Protein AF-A0A0S7EII6-F1 (afdb_monomer)

Foldseek 3Di:
DVVVVVVVLVCLLVVQDPPVVCVVCVVQSSLVSQCVPPNPVSSVVVVVVVVVVVVVVVVVVLVVQLVVQVVCVVVVNDDDDPDPDPCVSSCVVVVVVVVCPVPDDPVVVVLVVLLVVLVVLLVVLVCCLPPVVVVVVDDNVVSVVSNVVSVVVNVVSVPD

Secondary structure (DSSP, 8-state):
-HHHHHHHHHHHHHHHS-HHHHHHTGGGHHHHTTHHHHHHHHHHHHHHHHHHHHHHHHHHHHHHHHHHHHHHHHTT-S---S---TTHHHHHHHHHHHHHHHHS-HHHHHHHHHHHHHHHHHHHHHHHHHHSTTTS---THHHHHHHHHHHHHHHHHHH-

Mean predicted aligned error: 8.03 Å

Solvent-accessible surface area (backbone atoms only — not comparable to full-atom values): 9040 Å² total; per-residue (Å²): 107,67,70,59,51,52,52,54,49,51,53,54,36,62,74,61,41,55,73,70,55,41,63,75,35,58,96,47,34,73,29,59,37,27,32,88,81,51,35,73,65,37,22,53,52,43,48,54,52,50,52,55,52,50,54,53,53,48,54,53,48,50,54,53,51,26,54,52,51,52,53,36,39,77,69,69,77,42,88,85,70,96,67,99,52,103,54,53,56,44,53,52,54,52,49,52,51,51,54,49,62,73,75,42,54,72,69,53,51,51,49,54,51,49,53,53,50,42,53,49,50,41,51,51,38,50,47,37,68,73,76,35,39,82,81,66,71,55,64,72,63,58,48,50,53,50,42,54,50,41,51,61,61,45,49,60,76,73,76,109

Radius of gyration: 20.59 Å; Cα contacts (8 Å, |Δi|>4): 75; chains: 1; bounding box: 46×43×50 Å

Sequence (160 aa):
LCTVLYLLITVAVTGSLTVPQIVQARDYALAEAAEPMFGAWGVTLTVVIAVVATLSGLIASLFSVSKLYDMLRDMGQAPELPGKHDHQSLYITAGLAIVMAAFFDLSQIASLGAILYLAMDIAIHLGILRH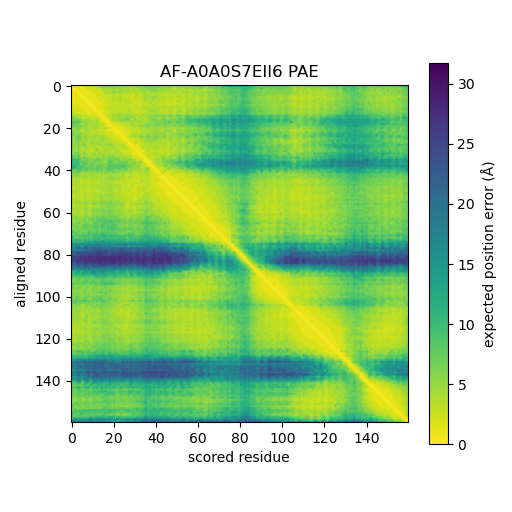LKDDVGAKPWIPWVAIALDVTVLVPFVLL

Structure (mmCIF, N/CA/C/O backbone):
data_AF-A0A0S7EII6-F1
#
_entry.id   AF-A0A0S7EII6-F1
#
loop_
_atom_site.group_PDB
_atom_site.id
_atom_site.type_symbol
_atom_site.label_atom_id
_atom_site.label_alt_id
_atom_site.label_comp_id
_atom_site.label_asym_id
_atom_site.label_entity_id
_atom_site.label_seq_id
_atom_site.pdbx_PDB_ins_code
_atom_site.Cartn_x
_atom_site.Cartn_y
_atom_site.Cartn_z
_atom_site.occupancy
_atom_site.B_iso_or_equiv
_atom_site.auth_seq_id
_atom_site.auth_comp_id
_atom_site.auth_asym_id
_atom_site.auth_atom_id
_atom_site.pdbx_PDB_model_num
ATOM 1 N N . LEU A 1 1 ? 3.016 -15.578 7.130 1.00 91.06 1 LEU A N 1
ATOM 2 C CA . LEU A 1 1 ? 2.862 -14.819 8.394 1.00 91.06 1 LEU A CA 1
ATOM 3 C C . LEU A 1 1 ? 1.799 -13.729 8.261 1.00 91.06 1 LEU A C 1
ATOM 5 O O . LEU A 1 1 ? 0.784 -13.841 8.931 1.00 91.06 1 LEU A O 1
ATOM 9 N N . CYS A 1 2 ? 1.973 -12.743 7.370 1.00 91.19 2 CYS A N 1
ATOM 10 C CA . CYS A 1 2 ? 1.034 -11.619 7.207 1.00 91.19 2 CYS A CA 1
ATOM 11 C C . CYS A 1 2 ? -0.417 -12.058 6.971 1.00 91.19 2 CYS A C 1
ATOM 13 O O . CYS A 1 2 ? -1.311 -11.561 7.639 1.00 91.19 2 CYS A O 1
ATOM 15 N N . THR A 1 3 ? -0.646 -13.057 6.112 1.00 92.06 3 THR A N 1
ATOM 16 C CA . THR A 1 3 ? -1.987 -13.616 5.866 1.00 92.06 3 THR A CA 1
ATOM 17 C C . THR A 1 3 ? -2.664 -14.107 7.145 1.00 92.06 3 THR A C 1
ATOM 19 O O . THR A 1 3 ? -3.838 -13.839 7.363 1.00 92.06 3 THR A O 1
ATOM 22 N N . VAL A 1 4 ? -1.921 -14.793 8.021 1.00 95.62 4 VAL A N 1
ATOM 23 C CA . VAL A 1 4 ? -2.451 -15.306 9.294 1.00 95.62 4 VAL A CA 1
ATOM 24 C C . VAL A 1 4 ? -2.774 -14.153 10.240 1.00 95.62 4 VAL A C 1
ATOM 26 O O . VAL A 1 4 ? -3.830 -14.157 10.861 1.00 95.62 4 VAL A O 1
ATOM 29 N N . LEU A 1 5 ? -1.897 -13.146 10.313 1.00 93.62 5 LEU A N 1
ATOM 30 C CA . LEU A 1 5 ? -2.126 -11.958 11.136 1.00 93.62 5 LEU A CA 1
ATOM 31 C C . LEU A 1 5 ? -3.359 -11.180 10.670 1.00 93.62 5 LEU A C 1
ATOM 33 O O . LEU A 1 5 ? -4.199 -10.847 11.498 1.00 93.62 5 LEU A O 1
ATOM 37 N N . TYR A 1 6 ? -3.508 -10.940 9.366 1.00 92.00 6 TYR A N 1
ATOM 38 C CA . TYR A 1 6 ? -4.680 -10.249 8.830 1.00 92.00 6 TYR A CA 1
ATOM 39 C C . TYR A 1 6 ? -5.971 -11.022 9.076 1.00 92.00 6 TYR A C 1
ATOM 41 O O . TYR A 1 6 ? -6.932 -10.419 9.535 1.00 92.00 6 TYR A O 1
ATOM 49 N N . LEU A 1 7 ? -5.984 -12.345 8.888 1.00 94.50 7 LEU A N 1
ATOM 50 C CA . LEU A 1 7 ? -7.156 -13.160 9.222 1.00 94.50 7 LEU A CA 1
ATOM 51 C C . LEU A 1 7 ? -7.520 -13.064 10.710 1.00 94.50 7 LEU A C 1
ATOM 53 O O . LEU A 1 7 ? -8.688 -12.881 11.046 1.00 94.50 7 LEU A O 1
ATOM 57 N N . LEU A 1 8 ? -6.528 -13.149 11.601 1.00 93.25 8 LEU A N 1
ATOM 58 C CA . LEU A 1 8 ? -6.746 -13.079 13.046 1.00 93.25 8 LEU A CA 1
ATOM 59 C C . LEU A 1 8 ? -7.278 -11.702 13.466 1.00 93.25 8 LEU A C 1
ATOM 61 O O . LEU A 1 8 ? -8.230 -11.618 14.239 1.00 93.25 8 LEU A O 1
ATOM 65 N N . ILE A 1 9 ? -6.718 -10.631 12.902 1.00 90.94 9 ILE A N 1
ATOM 66 C CA . ILE A 1 9 ? -7.182 -9.258 13.118 1.00 90.94 9 ILE A CA 1
ATOM 67 C C . ILE A 1 9 ? -8.613 -9.077 12.597 1.00 90.94 9 ILE A C 1
ATOM 69 O O . ILE A 1 9 ? -9.444 -8.513 13.301 1.00 90.94 9 ILE A O 1
ATOM 73 N N . THR A 1 10 ? -8.936 -9.578 11.402 1.00 90.62 10 THR A N 1
ATOM 74 C CA . THR A 1 10 ? -10.295 -9.488 10.850 1.00 90.62 10 THR A CA 1
ATOM 75 C C . THR A 1 10 ? -11.309 -10.185 11.751 1.00 90.62 10 THR A C 1
ATOM 77 O O . THR A 1 10 ? -12.363 -9.613 12.026 1.00 90.62 10 THR A O 1
ATOM 80 N N . VAL A 1 11 ? -10.995 -11.379 12.260 1.00 90.88 11 VAL A N 1
ATOM 81 C CA . VAL A 1 11 ? -11.865 -12.090 13.212 1.00 90.88 11 VAL A CA 1
ATOM 82 C C . VAL A 1 11 ? -12.022 -11.296 14.513 1.00 90.88 11 VAL A C 1
ATOM 84 O O . VAL A 1 11 ? -13.136 -11.168 15.010 1.00 90.88 11 VAL A O 1
ATOM 87 N N . ALA A 1 12 ? -10.943 -10.708 15.036 1.00 88.69 12 ALA A N 1
ATOM 88 C CA . ALA A 1 12 ? -11.005 -9.881 16.241 1.00 88.69 12 ALA A CA 1
ATOM 89 C C . ALA A 1 12 ? -11.884 -8.629 16.051 1.00 88.69 12 ALA A C 1
ATOM 91 O O . ALA A 1 12 ? -12.738 -8.346 16.885 1.00 88.69 12 ALA A O 1
ATOM 92 N N . VAL A 1 13 ? -11.732 -7.907 14.937 1.00 87.94 13 VAL A N 1
ATOM 93 C CA . VAL A 1 13 ? -12.514 -6.689 14.650 1.00 87.94 13 VAL A CA 1
ATOM 94 C C . VAL A 1 13 ? -13.987 -7.014 14.402 1.00 87.94 13 VAL A C 1
ATOM 96 O O . VAL A 1 13 ? -14.862 -6.357 14.957 1.00 87.94 13 VAL A O 1
ATOM 99 N N . THR A 1 14 ? -14.272 -8.046 13.604 1.00 87.44 14 THR A N 1
ATOM 100 C CA . THR A 1 14 ? -15.655 -8.460 13.298 1.00 87.44 14 THR A CA 1
ATOM 101 C C . THR A 1 14 ? -16.372 -9.097 14.489 1.00 87.44 14 THR A C 1
ATOM 103 O O . THR A 1 14 ? -17.599 -9.079 14.530 1.00 87.44 14 THR A O 1
ATOM 106 N N . GLY A 1 15 ? -15.631 -9.629 15.467 1.00 86.62 15 GLY A N 1
ATOM 107 C CA . GLY A 1 15 ? -16.180 -10.093 16.742 1.00 86.62 15 GLY A CA 1
ATOM 108 C C . GLY A 1 15 ? -16.505 -8.964 17.728 1.00 86.62 15 GLY A C 1
ATOM 109 O O . GLY A 1 15 ? -17.381 -9.144 18.572 1.00 86.62 15 GLY A O 1
ATOM 110 N N . SER A 1 16 ? -15.832 -7.814 17.614 1.00 84.50 16 SER A N 1
ATOM 111 C CA . SER A 1 16 ? -15.972 -6.680 18.542 1.00 84.50 16 SER A CA 1
ATOM 112 C C . SER A 1 16 ? -16.892 -5.562 18.039 1.00 84.50 16 SER A C 1
ATOM 114 O O . SER A 1 16 ? -17.485 -4.863 18.858 1.00 84.50 16 SER A O 1
ATOM 116 N N . LEU A 1 17 ? -17.022 -5.372 16.721 1.00 85.06 17 LEU A N 1
ATOM 117 C CA . LEU A 1 17 ? -17.809 -4.294 16.109 1.00 85.06 17 LEU A CA 1
ATOM 118 C C . LEU A 1 17 ? -18.834 -4.826 15.106 1.00 85.06 17 LEU A C 1
ATOM 120 O O . LEU A 1 17 ? -18.594 -5.793 14.382 1.00 85.06 17 LEU A O 1
ATOM 124 N N . THR A 1 18 ? -19.970 -4.137 15.005 1.00 87.31 18 THR A N 1
ATOM 125 C CA . THR A 1 18 ? -20.963 -4.412 13.956 1.00 87.31 18 THR A CA 1
ATOM 126 C C . THR A 1 18 ? -20.511 -3.855 12.600 1.00 87.31 18 THR A C 1
ATOM 128 O O . THR A 1 18 ? -19.762 -2.881 12.529 1.00 87.31 18 THR A O 1
ATOM 131 N N . VAL A 1 19 ? -21.004 -4.431 11.495 1.00 86.75 19 VAL A N 1
ATOM 132 C CA . VAL A 1 19 ? -20.661 -3.984 10.126 1.00 86.75 19 VAL A CA 1
ATOM 133 C C . VAL A 1 19 ? -20.868 -2.470 9.915 1.00 86.75 19 VAL A C 1
ATOM 135 O O . VAL A 1 19 ? -19.964 -1.837 9.369 1.00 86.75 19 VAL A O 1
ATOM 138 N N . PRO A 1 20 ? -21.973 -1.842 10.371 1.00 87.81 20 PRO A N 1
ATOM 139 C CA . PRO A 1 20 ? -22.155 -0.396 10.226 1.00 87.81 20 PRO A CA 1
ATOM 140 C C . PRO A 1 20 ? -21.098 0.430 10.970 1.00 87.81 20 PRO A C 1
ATOM 142 O O . PRO A 1 20 ? -20.632 1.436 10.441 1.00 87.81 20 PRO A O 1
ATOM 145 N N . GLN A 1 21 ? -20.683 -0.009 12.164 1.00 83.44 21 GLN A N 1
ATOM 146 C CA . GLN A 1 21 ? -19.648 0.669 12.952 1.00 83.44 21 GLN A CA 1
ATOM 147 C C . GLN A 1 21 ? -18.277 0.575 12.275 1.00 83.44 21 GLN A C 1
ATOM 149 O O . GLN A 1 21 ? -17.554 1.563 12.230 1.00 83.44 21 GLN A O 1
ATOM 154 N N . ILE A 1 22 ? -17.947 -0.574 11.673 1.00 85.31 22 ILE A N 1
ATOM 155 C CA . ILE A 1 22 ? -16.695 -0.747 10.916 1.00 85.31 22 ILE A CA 1
ATOM 156 C C . ILE A 1 22 ? -16.644 0.209 9.718 1.00 85.31 22 ILE A C 1
ATOM 158 O O . ILE A 1 22 ? -15.595 0.777 9.427 1.00 85.31 22 ILE A O 1
ATOM 162 N N . VAL A 1 23 ? -17.769 0.399 9.023 1.00 85.00 23 VAL A N 1
ATOM 163 C CA . VAL A 1 23 ? -17.845 1.326 7.884 1.00 85.00 23 VAL A CA 1
ATOM 164 C C . VAL A 1 23 ? -17.735 2.778 8.347 1.00 85.00 23 VAL A C 1
ATOM 166 O O . VAL A 1 23 ? -17.047 3.566 7.703 1.00 85.00 23 VAL A O 1
ATOM 169 N N . GLN A 1 24 ? -18.372 3.133 9.465 1.00 86.19 24 GLN A N 1
ATOM 170 C CA . GLN A 1 24 ? -18.298 4.484 10.022 1.00 86.19 24 GLN A CA 1
A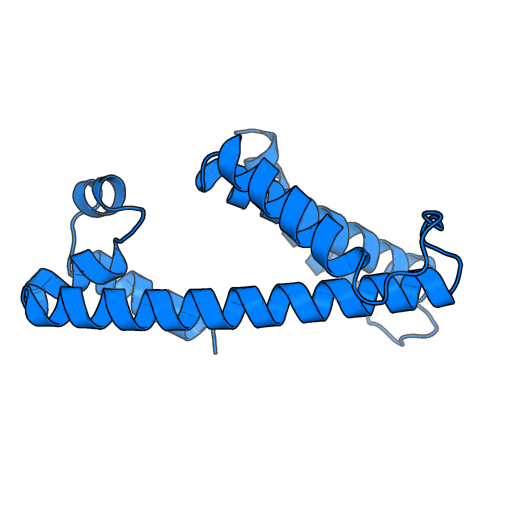TOM 171 C C . GLN A 1 24 ? -16.886 4.830 10.515 1.00 86.19 24 GLN A C 1
ATOM 173 O O . GLN A 1 24 ? -16.409 5.935 10.274 1.00 86.19 24 GLN A O 1
ATOM 178 N N . ALA A 1 25 ? -16.208 3.878 11.156 1.00 84.69 25 ALA A N 1
ATOM 179 C CA . ALA A 1 25 ? -14.859 4.028 11.692 1.00 84.69 25 ALA A CA 1
ATOM 180 C C . ALA A 1 25 ? -13.780 3.456 10.754 1.00 84.69 25 ALA A C 1
ATOM 182 O O . ALA A 1 25 ? -12.741 3.001 11.227 1.00 84.69 25 ALA A O 1
ATOM 183 N N . ARG A 1 26 ? -13.993 3.448 9.429 1.00 83.00 26 ARG A N 1
ATOM 184 C CA . ARG A 1 26 ? -13.114 2.763 8.456 1.00 83.00 26 ARG A CA 1
ATOM 185 C C . ARG A 1 26 ? -11.629 3.100 8.628 1.00 83.00 26 ARG A C 1
ATOM 187 O O . ARG A 1 26 ? -10.792 2.201 8.573 1.00 83.00 26 ARG A O 1
ATOM 194 N N . ASP A 1 27 ? -11.318 4.371 8.863 1.00 84.44 27 ASP A N 1
ATOM 195 C CA . ASP A 1 27 ? -9.939 4.871 8.933 1.00 84.44 27 ASP A CA 1
ATOM 196 C C . ASP A 1 27 ? -9.230 4.520 10.253 1.00 84.44 27 ASP A C 1
ATOM 198 O O . ASP A 1 27 ? -8.005 4.591 10.343 1.00 84.44 27 ASP A O 1
ATOM 202 N N . TYR A 1 28 ? -9.980 4.106 11.279 1.00 84.25 28 TYR A N 1
ATOM 203 C CA . TYR A 1 28 ? -9.457 3.776 12.608 1.00 84.25 28 TYR A CA 1
ATOM 204 C C . TYR A 1 28 ? -10.136 2.546 13.235 1.00 84.25 28 TYR A C 1
ATOM 206 O O . TYR A 1 28 ? -10.127 2.377 14.454 1.00 84.25 28 TYR A O 1
ATOM 214 N N . ALA A 1 29 ? -10.656 1.632 12.410 1.00 84.31 29 ALA A N 1
ATOM 215 C CA . ALA A 1 29 ? -11.480 0.501 12.847 1.00 84.31 29 ALA A CA 1
ATOM 216 C C . ALA A 1 29 ? -10.769 -0.419 13.853 1.00 84.31 29 ALA A C 1
ATOM 218 O O . ALA A 1 29 ? -11.404 -1.004 14.723 1.00 84.31 29 ALA A O 1
ATOM 219 N N . LEU A 1 30 ? -9.440 -0.529 13.759 1.00 82.44 30 LEU A N 1
ATOM 220 C CA . LEU A 1 30 ? -8.625 -1.281 14.717 1.00 82.44 30 LEU A CA 1
ATOM 221 C C . LEU A 1 30 ? -8.566 -0.619 16.093 1.00 82.44 30 LEU A C 1
ATOM 223 O O . LEU A 1 30 ? -8.591 -1.316 17.104 1.00 82.44 30 LEU A O 1
ATOM 227 N N . ALA A 1 31 ? -8.474 0.710 16.130 1.00 84.56 31 ALA A N 1
ATOM 228 C CA . ALA A 1 31 ? -8.481 1.457 17.377 1.00 84.56 31 ALA A CA 1
ATOM 229 C C . ALA A 1 31 ? -9.880 1.428 18.003 1.00 84.56 31 ALA A C 1
ATOM 231 O O . ALA A 1 31 ? -9.996 1.165 19.194 1.00 84.56 31 ALA A O 1
ATOM 232 N N . GLU A 1 32 ? -10.927 1.584 17.191 1.00 83.38 32 GLU A N 1
ATOM 233 C CA . GLU A 1 32 ? -12.323 1.473 17.631 1.00 83.38 32 GLU A CA 1
ATOM 234 C C . 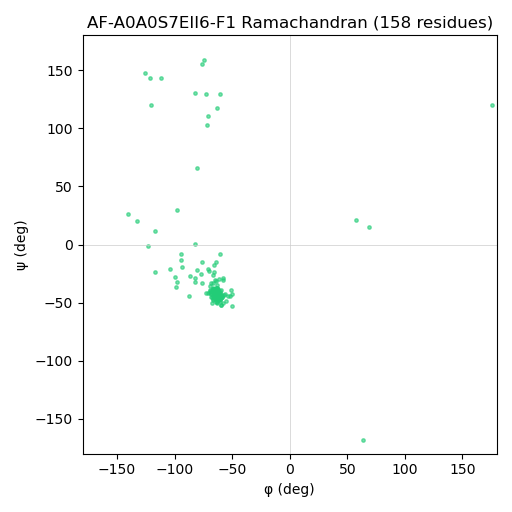GLU A 1 32 ? -12.629 0.074 18.195 1.00 83.38 32 GLU A C 1
ATOM 236 O O . GLU A 1 32 ? -13.235 -0.072 19.253 1.00 83.38 32 GLU A O 1
ATOM 241 N N . ALA A 1 33 ? -12.122 -0.983 17.553 1.00 83.25 33 ALA A N 1
ATOM 242 C CA . ALA A 1 33 ? -12.301 -2.356 18.026 1.00 83.25 33 ALA A CA 1
ATOM 243 C C . ALA A 1 33 ? -11.604 -2.637 19.371 1.00 83.25 33 ALA A C 1
ATOM 245 O O . ALA A 1 33 ? -11.944 -3.619 20.036 1.00 83.25 33 ALA A O 1
ATOM 246 N N . ALA A 1 34 ? -10.647 -1.798 19.785 1.00 82.31 34 ALA A N 1
ATOM 247 C CA . ALA A 1 34 ? -9.987 -1.909 21.083 1.00 82.31 34 ALA A CA 1
ATOM 248 C C . ALA A 1 34 ? -10.826 -1.318 22.229 1.00 82.31 34 ALA A C 1
ATOM 250 O O . ALA A 1 34 ? -10.628 -1.712 23.381 1.00 82.31 34 ALA A O 1
ATOM 251 N N . GLU A 1 35 ? -11.771 -0.420 21.941 1.00 83.56 35 GLU A N 1
ATOM 252 C CA . GLU A 1 35 ? -12.622 0.215 22.950 1.00 83.56 35 GLU A CA 1
ATOM 253 C C . GLU A 1 35 ? -13.440 -0.787 23.791 1.00 83.56 35 GLU A C 1
ATOM 255 O O . GLU A 1 35 ? -13.339 -0.725 25.020 1.00 83.56 35 GLU A O 1
ATOM 260 N N . PRO A 1 36 ? -14.183 -1.757 23.218 1.00 78.38 36 PRO A N 1
ATOM 261 C CA . PRO A 1 36 ? -15.015 -2.661 24.016 1.00 78.38 36 PRO A CA 1
ATOM 262 C C . PRO A 1 36 ? -14.213 -3.594 24.937 1.00 78.38 36 PRO A C 1
ATOM 264 O O . PRO A 1 36 ? -14.746 -4.059 25.943 1.00 78.38 36 PRO A O 1
ATOM 267 N N . MET A 1 37 ? -12.940 -3.873 24.624 1.00 77.94 37 MET A N 1
ATOM 268 C CA . MET A 1 37 ? -12.093 -4.782 25.411 1.00 77.94 37 MET A CA 1
ATOM 269 C C . MET A 1 37 ? -11.155 -4.064 26.388 1.00 77.94 37 MET A C 1
ATOM 271 O O . MET A 1 37 ? -10.901 -4.575 27.478 1.00 77.94 37 MET A O 1
ATOM 275 N N . PHE A 1 38 ? -10.619 -2.904 26.001 1.00 77.00 38 PHE A N 1
ATOM 276 C CA . PHE A 1 38 ? -9.557 -2.199 26.730 1.00 77.00 38 PHE A CA 1
ATOM 277 C C . PHE A 1 38 ? -9.931 -0.758 27.123 1.00 77.00 38 PHE A C 1
ATOM 279 O O . PHE A 1 38 ? -9.134 -0.068 27.767 1.00 77.00 38 PHE A O 1
ATOM 286 N N . GLY A 1 39 ? -11.128 -0.288 26.756 1.00 83.25 39 GLY A N 1
ATOM 287 C CA . GLY A 1 39 ? -11.599 1.075 27.003 1.00 83.25 39 GLY A CA 1
ATOM 288 C C . GLY A 1 39 ? -10.772 2.148 26.283 1.00 83.25 39 GLY A C 1
ATOM 289 O O . GLY A 1 39 ? -9.914 1.858 25.447 1.00 83.25 39 GLY A O 1
ATOM 290 N N . ALA A 1 40 ? -10.981 3.414 26.657 1.00 83.62 40 ALA A N 1
ATOM 291 C CA . ALA A 1 40 ? -10.321 4.576 26.042 1.00 83.62 40 ALA A CA 1
ATOM 292 C C . ALA A 1 40 ? -8.775 4.532 26.095 1.00 83.62 40 ALA A C 1
ATOM 294 O O . ALA A 1 40 ? -8.089 5.065 25.217 1.00 83.62 40 ALA A O 1
ATOM 295 N N . TRP A 1 41 ? -8.212 3.865 27.108 1.00 85.94 41 TRP A N 1
ATOM 296 C CA . TRP A 1 41 ? -6.767 3.661 27.226 1.00 85.94 41 TRP A CA 1
ATOM 297 C C . TRP A 1 41 ? -6.219 2.747 26.123 1.00 85.94 41 TRP A C 1
ATOM 299 O O . TRP A 1 41 ? -5.174 3.051 25.544 1.00 85.94 41 TRP A O 1
ATOM 309 N N . GLY A 1 42 ? -6.935 1.669 25.785 1.00 83.00 42 GLY A N 1
ATOM 310 C CA . GLY A 1 42 ? -6.549 0.763 24.701 1.00 83.00 42 GLY A CA 1
ATOM 311 C C . GLY A 1 42 ? -6.623 1.411 23.320 1.00 83.00 42 GLY A C 1
ATOM 312 O O . GLY A 1 42 ? -5.727 1.208 22.497 1.00 83.00 42 GLY A O 1
ATOM 313 N N . VAL A 1 43 ? -7.635 2.255 23.096 1.00 86.69 43 VAL A N 1
ATOM 314 C CA . VAL A 1 43 ? -7.772 3.044 21.861 1.00 86.69 43 VAL A CA 1
ATOM 315 C C . VAL A 1 43 ? -6.552 3.951 21.679 1.00 86.69 43 VAL A C 1
ATOM 317 O O . VAL A 1 43 ? -5.876 3.895 20.652 1.00 86.69 43 VAL A O 1
ATOM 320 N N . THR A 1 44 ? -6.211 4.729 22.711 1.00 88.62 44 THR A N 1
ATOM 321 C CA . THR A 1 44 ? -5.105 5.700 22.660 1.00 88.62 44 THR A CA 1
ATOM 322 C C . THR A 1 44 ? -3.763 5.021 22.384 1.00 88.62 44 THR A C 1
ATOM 324 O O . THR A 1 44 ? -3.001 5.474 21.529 1.00 88.62 44 THR A O 1
ATOM 327 N N . LEU A 1 45 ? -3.482 3.902 23.062 1.00 90.69 45 LEU A N 1
ATOM 328 C CA . LEU A 1 45 ? -2.258 3.130 22.842 1.00 90.69 45 LEU A CA 1
ATOM 329 C C . LEU A 1 45 ? -2.164 2.630 21.392 1.00 90.69 45 LEU A C 1
ATOM 331 O O . LEU A 1 45 ? -1.119 2.764 20.754 1.00 90.69 45 LEU A O 1
ATOM 335 N N . THR A 1 46 ? -3.265 2.091 20.864 1.00 90.44 46 THR A N 1
ATOM 336 C CA . THR A 1 46 ? -3.329 1.554 19.497 1.00 90.44 46 THR A CA 1
ATOM 337 C C . THR A 1 46 ? -3.078 2.646 18.462 1.00 90.44 46 THR A C 1
ATOM 339 O O . THR A 1 46 ? -2.294 2.436 17.537 1.00 90.44 46 THR A O 1
ATOM 342 N N . VAL A 1 47 ? -3.663 3.834 18.646 1.00 91.25 47 VAL A N 1
ATOM 343 C CA . VAL A 1 47 ? -3.433 4.991 17.765 1.00 91.25 47 VAL A CA 1
ATOM 344 C C . VAL A 1 47 ? -1.965 5.416 17.783 1.00 91.25 47 VAL A C 1
ATOM 346 O O . VAL A 1 47 ? -1.368 5.584 16.721 1.00 91.25 47 VAL A O 1
ATOM 349 N N . VAL A 1 48 ? -1.350 5.542 18.963 1.00 92.62 48 VAL A N 1
ATOM 350 C CA . VAL A 1 48 ? 0.065 5.943 19.072 1.00 92.62 48 VAL A CA 1
ATOM 351 C C . VAL A 1 48 ? 0.976 4.934 18.372 1.00 92.62 48 VAL A C 1
ATOM 353 O O . VAL A 1 48 ? 1.842 5.325 17.587 1.00 92.62 48 VAL A O 1
ATOM 356 N N . ILE A 1 49 ? 0.758 3.637 18.602 1.00 93.12 49 ILE A N 1
ATOM 357 C CA . ILE A 1 49 ? 1.534 2.575 17.950 1.00 93.12 49 ILE A CA 1
ATOM 358 C C . ILE A 1 49 ? 1.326 2.610 16.428 1.00 93.12 49 ILE A C 1
ATOM 360 O O . ILE A 1 49 ? 2.299 2.497 15.681 1.00 93.12 49 ILE A O 1
ATOM 364 N N . ALA A 1 50 ? 0.092 2.817 15.959 1.00 91.62 50 ALA A N 1
ATOM 365 C CA . ALA A 1 50 ? -0.222 2.906 14.535 1.00 91.62 50 ALA A CA 1
ATOM 366 C C . ALA A 1 50 ? 0.470 4.101 13.856 1.00 91.62 50 ALA A C 1
ATOM 368 O O . ALA A 1 50 ? 1.019 3.956 12.762 1.00 91.62 50 ALA A O 1
ATOM 369 N N . VAL A 1 51 ? 0.519 5.266 14.508 1.00 93.69 51 VAL A N 1
ATOM 370 C CA . VAL A 1 51 ? 1.227 6.444 13.977 1.00 93.69 51 VAL A CA 1
ATOM 371 C C . VAL A 1 51 ? 2.730 6.175 13.880 1.00 93.69 51 VAL A C 1
ATOM 373 O O . VAL A 1 51 ? 3.334 6.421 12.839 1.00 93.69 51 VAL A O 1
ATOM 376 N N . VAL A 1 52 ? 3.347 5.611 14.921 1.00 95.50 52 VAL A N 1
ATOM 377 C CA . VAL A 1 52 ? 4.787 5.297 14.890 1.00 95.50 52 VAL A CA 1
ATOM 378 C C . VAL A 1 52 ? 5.108 4.267 13.798 1.00 95.50 52 VAL A C 1
ATOM 380 O O . VAL A 1 52 ? 6.078 4.436 13.054 1.00 95.50 52 VAL A O 1
ATOM 383 N N . ALA A 1 53 ? 4.277 3.231 13.658 1.00 94.31 53 ALA A N 1
ATOM 384 C CA . ALA A 1 53 ? 4.446 2.202 12.636 1.00 94.31 53 ALA A CA 1
ATOM 385 C C . ALA A 1 53 ? 4.312 2.762 11.208 1.00 94.31 53 ALA A C 1
ATOM 387 O O . ALA A 1 53 ? 5.138 2.451 10.347 1.00 94.31 53 ALA A O 1
ATOM 388 N N . THR A 1 54 ? 3.316 3.617 10.955 1.00 94.19 54 THR A N 1
ATOM 389 C CA . THR A 1 54 ? 3.098 4.222 9.629 1.00 94.19 54 THR A CA 1
ATOM 390 C C . THR A 1 54 ? 4.200 5.211 9.261 1.00 94.19 54 THR A C 1
ATOM 392 O O . THR A 1 54 ? 4.696 5.160 8.136 1.00 94.19 54 THR A O 1
ATOM 395 N N . LEU A 1 55 ? 4.661 6.041 10.204 1.00 95.00 55 LEU A N 1
ATOM 396 C CA . LEU A 1 55 ? 5.787 6.955 9.981 1.00 95.00 55 LEU A CA 1
ATOM 397 C C . LEU A 1 55 ? 7.076 6.200 9.632 1.00 95.00 55 LEU A C 1
ATOM 399 O O . LEU A 1 55 ? 7.767 6.565 8.681 1.00 95.00 55 LEU A O 1
ATOM 403 N N . SER A 1 56 ? 7.384 5.123 10.361 1.00 94.38 56 SER A N 1
ATOM 404 C CA . SER A 1 56 ? 8.558 4.292 10.076 1.00 94.38 56 SER A CA 1
ATOM 405 C C . SER A 1 56 ? 8.471 3.635 8.694 1.00 94.38 56 SER A C 1
ATOM 407 O O . SER A 1 56 ? 9.433 3.696 7.923 1.00 94.38 56 SER A O 1
ATOM 409 N N . GLY A 1 57 ? 7.309 3.067 8.352 1.00 93.19 57 GLY A N 1
ATOM 410 C CA . GLY A 1 57 ? 7.076 2.445 7.048 1.00 93.19 57 GLY A CA 1
ATOM 411 C C . GLY A 1 57 ? 7.165 3.437 5.886 1.00 93.19 57 GLY A C 1
ATOM 412 O O . GLY A 1 57 ? 7.758 3.122 4.851 1.00 93.19 57 GLY A O 1
ATOM 413 N N . LEU A 1 58 ? 6.640 4.651 6.067 1.00 92.56 58 LEU A N 1
ATOM 414 C CA . LEU A 1 58 ? 6.702 5.721 5.072 1.00 92.56 58 LEU A CA 1
ATOM 415 C C . LEU A 1 58 ? 8.152 6.130 4.799 1.00 92.56 58 LEU A C 1
ATOM 417 O O . LEU A 1 58 ? 8.570 6.146 3.642 1.00 92.56 58 LEU A O 1
ATOM 421 N N . ILE A 1 59 ? 8.935 6.406 5.848 1.00 90.25 59 ILE A N 1
ATOM 422 C CA . ILE A 1 59 ? 10.342 6.810 5.708 1.00 90.25 59 ILE A CA 1
ATOM 423 C C . ILE A 1 59 ? 11.147 5.709 5.003 1.00 90.25 59 ILE A C 1
ATOM 425 O O . ILE A 1 59 ? 11.871 5.994 4.048 1.00 90.25 59 ILE A O 1
ATOM 429 N N . ALA A 1 60 ? 10.983 4.450 5.419 1.00 92.19 60 ALA A N 1
ATOM 430 C CA . ALA A 1 60 ? 11.663 3.316 4.793 1.00 92.19 60 ALA A CA 1
ATOM 431 C C . ALA A 1 60 ? 11.313 3.176 3.299 1.00 92.19 60 ALA A C 1
ATOM 433 O O . ALA A 1 60 ? 12.201 2.966 2.469 1.00 92.19 60 ALA A O 1
ATOM 434 N N . SER A 1 61 ? 10.034 3.344 2.950 1.00 90.62 61 SER A N 1
ATOM 435 C CA . SER A 1 61 ? 9.559 3.247 1.566 1.00 90.62 61 SER A CA 1
ATOM 436 C C . SER A 1 61 ? 10.109 4.377 0.693 1.00 90.62 61 SER A C 1
ATOM 438 O O . SER A 1 61 ? 10.610 4.106 -0.398 1.00 90.62 61 SER A O 1
ATOM 440 N N . LEU A 1 62 ? 10.099 5.624 1.180 1.00 87.69 62 LEU A N 1
ATOM 441 C CA . LEU A 1 62 ? 10.643 6.774 0.446 1.00 87.69 62 LEU A CA 1
ATOM 442 C C . LEU A 1 62 ? 12.133 6.599 0.120 1.00 87.69 62 LEU A C 1
ATOM 444 O O . LEU A 1 62 ? 12.540 6.798 -1.025 1.00 87.69 62 LEU A O 1
ATOM 448 N N . PHE A 1 63 ? 12.941 6.171 1.094 1.00 84.44 63 PHE A N 1
ATOM 449 C CA . PHE A 1 63 ? 14.369 5.933 0.865 1.00 84.44 63 PHE A CA 1
ATOM 450 C C . PHE A 1 63 ? 14.624 4.777 -0.106 1.00 84.44 63 PHE A C 1
ATOM 452 O O . PHE A 1 63 ? 15.502 4.879 -0.965 1.00 84.44 63 PHE A O 1
ATOM 459 N N . SER A 1 64 ? 13.849 3.693 -0.005 1.00 88.62 64 SER A N 1
ATOM 460 C CA . SER A 1 64 ? 13.972 2.556 -0.921 1.00 88.62 64 SER A CA 1
ATOM 461 C C . SER A 1 64 ? 13.672 2.952 -2.370 1.00 88.62 64 SER A C 1
ATOM 463 O O . SER A 1 64 ? 14.418 2.578 -3.275 1.00 88.62 64 SER A O 1
ATOM 465 N N . VAL A 1 65 ? 12.605 3.726 -2.598 1.00 85.06 65 VAL A N 1
ATOM 466 C CA . VAL A 1 65 ? 12.211 4.172 -3.945 1.00 85.06 65 VAL A CA 1
ATOM 467 C C . VAL A 1 65 ? 13.216 5.175 -4.511 1.00 85.06 65 VAL A C 1
ATOM 469 O O . VAL A 1 65 ? 13.598 5.047 -5.672 1.00 85.06 65 VAL A O 1
ATOM 472 N N . SER A 1 66 ? 13.702 6.118 -3.696 1.00 82.12 66 SER A N 1
ATOM 473 C CA . SER A 1 66 ? 14.746 7.070 -4.103 1.00 82.12 66 SER A CA 1
ATOM 474 C C . SER A 1 66 ? 15.993 6.341 -4.611 1.00 82.12 66 SER A C 1
ATOM 476 O O . SER A 1 66 ? 16.450 6.603 -5.719 1.00 82.12 66 SER A O 1
ATOM 478 N N . LYS A 1 67 ? 16.482 5.349 -3.854 1.00 82.00 67 LYS A N 1
ATOM 479 C CA . LYS A 1 67 ? 17.668 4.569 -4.232 1.00 82.00 67 LYS A CA 1
ATOM 480 C C . LYS A 1 67 ? 17.457 3.748 -5.508 1.00 82.00 67 LYS A C 1
ATOM 482 O O . LYS A 1 67 ? 18.382 3.604 -6.304 1.00 82.00 67 LYS A O 1
ATOM 487 N N . LEU A 1 68 ? 16.259 3.192 -5.702 1.00 84.69 68 LEU A N 1
ATOM 488 C CA . LEU A 1 68 ? 15.919 2.465 -6.927 1.00 84.69 68 LEU A CA 1
ATOM 489 C C . LEU A 1 68 ? 15.899 3.406 -8.137 1.00 84.69 68 LEU A C 1
ATOM 491 O O . LEU A 1 68 ? 16.426 3.054 -9.190 1.00 84.69 68 LEU A O 1
ATOM 495 N N . TYR A 1 69 ? 15.345 4.609 -7.981 1.00 80.19 69 TYR A N 1
ATOM 496 C CA . TYR A 1 69 ? 15.356 5.626 -9.030 1.00 80.19 69 TYR A CA 1
ATOM 497 C C . TYR A 1 69 ? 16.785 6.043 -9.401 1.00 80.19 69 TYR A C 1
ATOM 499 O O . TYR A 1 69 ? 17.111 6.120 -10.584 1.00 80.19 69 TYR A O 1
ATOM 507 N N . ASP A 1 70 ? 17.649 6.252 -8.405 1.00 78.62 70 ASP A N 1
ATOM 508 C CA . ASP A 1 70 ? 19.052 6.607 -8.638 1.00 78.62 70 ASP A CA 1
ATOM 509 C C . ASP A 1 70 ? 19.801 5.481 -9.375 1.00 78.62 70 ASP A C 1
ATOM 511 O O . ASP A 1 70 ? 20.552 5.746 -10.308 1.00 78.62 70 ASP A O 1
ATOM 515 N N . MET A 1 71 ? 19.513 4.214 -9.059 1.00 82.56 71 MET A N 1
ATOM 516 C CA . MET A 1 71 ? 20.066 3.066 -9.789 1.00 82.56 71 MET A CA 1
ATOM 517 C C . MET A 1 71 ? 19.607 3.024 -11.256 1.00 82.56 71 MET A C 1
ATOM 519 O O . MET A 1 71 ? 20.415 2.783 -12.150 1.00 82.56 71 MET A O 1
ATOM 523 N N . LEU A 1 72 ? 18.324 3.287 -11.528 1.00 79.50 72 LEU A N 1
ATOM 524 C CA . LEU A 1 72 ? 17.801 3.355 -12.901 1.00 79.50 72 LEU A CA 1
ATOM 525 C C . LEU A 1 72 ? 18.384 4.536 -13.686 1.00 79.50 72 LEU A C 1
ATOM 527 O O . LEU A 1 72 ? 18.583 4.435 -14.901 1.00 79.50 72 LEU A O 1
ATOM 531 N N . ARG A 1 73 ? 18.670 5.644 -12.997 1.00 73.94 73 ARG A N 1
ATOM 532 C CA . ARG A 1 73 ? 19.378 6.794 -13.559 1.00 73.94 73 ARG A CA 1
ATOM 533 C C . ARG A 1 73 ? 20.813 6.424 -13.935 1.00 73.94 73 ARG A C 1
ATOM 535 O O . ARG A 1 73 ? 21.211 6.714 -15.058 1.00 73.94 73 ARG A O 1
ATOM 542 N N . ASP A 1 74 ? 21.552 5.747 -13.058 1.00 77.81 74 ASP A N 1
ATOM 543 C CA . ASP A 1 74 ? 22.923 5.293 -13.344 1.00 77.81 74 ASP A CA 1
ATOM 544 C C . ASP A 1 74 ? 22.972 4.31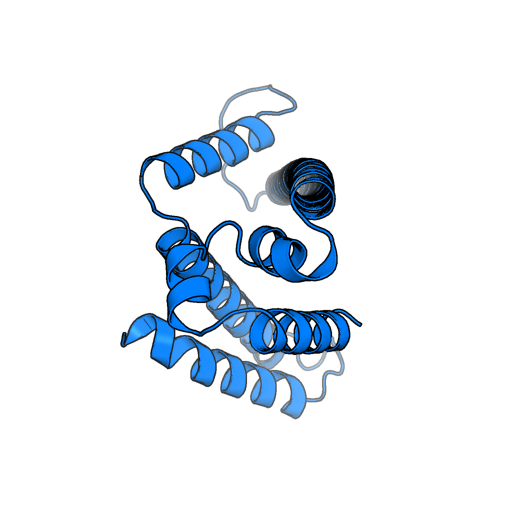3 -14.532 1.00 77.81 74 ASP A C 1
ATOM 546 O O . ASP A 1 74 ? 23.945 4.278 -15.285 1.00 77.81 74 ASP A O 1
ATOM 550 N N . MET A 1 75 ? 21.895 3.551 -14.744 1.00 82.44 75 MET A N 1
ATOM 551 C CA . MET A 1 75 ? 21.724 2.653 -15.892 1.00 82.44 75 MET A CA 1
ATOM 552 C C . MET A 1 75 ? 21.232 3.355 -17.173 1.00 82.44 75 MET A C 1
ATOM 554 O O . MET A 1 75 ? 21.024 2.689 -18.189 1.00 82.44 75 MET A O 1
ATOM 558 N N . GLY A 1 76 ? 21.019 4.675 -17.150 1.00 74.25 76 GLY A N 1
ATOM 559 C CA . GLY A 1 76 ? 20.550 5.460 -18.298 1.00 74.25 76 GLY A CA 1
ATOM 560 C C . GLY A 1 76 ? 19.104 5.175 -18.726 1.00 74.25 76 GLY A C 1
ATOM 561 O O . GLY A 1 76 ? 18.713 5.536 -19.834 1.00 74.25 76 GLY A O 1
ATOM 562 N N . GLN A 1 77 ? 18.306 4.513 -17.881 1.00 73.88 77 GLN A N 1
ATOM 563 C CA . GLN A 1 77 ? 16.918 4.128 -18.182 1.00 73.88 77 GLN A CA 1
ATOM 564 C C . GLN A 1 77 ? 15.879 5.142 -17.678 1.00 73.88 77 GLN A C 1
ATOM 566 O O . GLN A 1 77 ? 14.720 5.081 -18.089 1.00 73.88 77 GLN A O 1
ATOM 571 N N . ALA A 1 78 ? 16.275 6.081 -16.814 1.00 66.94 78 ALA A N 1
ATOM 572 C CA . ALA A 1 78 ? 15.423 7.157 -16.309 1.00 66.94 78 ALA A CA 1
ATOM 573 C C . ALA A 1 78 ? 15.885 8.530 -16.842 1.00 66.94 78 ALA A C 1
ATOM 575 O O . ALA A 1 78 ? 17.090 8.755 -16.962 1.00 66.94 78 ALA A O 1
ATOM 576 N N . PRO A 1 79 ? 14.959 9.460 -17.156 1.00 62.75 79 PRO A N 1
ATOM 577 C CA . PRO A 1 79 ? 15.309 10.769 -17.700 1.00 62.75 79 PRO A CA 1
ATOM 578 C C . PRO A 1 79 ? 16.189 11.570 -16.733 1.00 62.75 79 PRO A C 1
ATOM 580 O O . PRO A 1 79 ? 15.861 11.748 -15.555 1.00 62.75 79 PRO A O 1
ATOM 583 N N . GLU A 1 80 ? 17.302 12.087 -17.255 1.00 56.53 80 GLU A N 1
ATOM 584 C CA . GLU A 1 80 ? 18.181 12.997 -16.529 1.00 56.53 80 GLU A CA 1
ATOM 585 C C . GLU A 1 80 ? 17.491 14.355 -16.369 1.00 56.53 80 GLU A C 1
ATOM 587 O O . GLU A 1 80 ? 17.297 15.100 -17.330 1.00 56.53 80 GLU A O 1
ATOM 592 N N . LEU A 1 81 ? 17.117 14.701 -15.140 1.00 56.56 81 LEU A N 1
ATOM 593 C CA . LEU A 1 81 ? 16.735 16.071 -14.822 1.00 56.56 81 LEU A CA 1
ATOM 594 C C . LEU A 1 81 ? 18.011 16.893 -14.558 1.00 56.56 81 LEU A C 1
ATOM 596 O O . LEU A 1 81 ? 18.851 16.466 -13.762 1.00 56.56 81 LEU A O 1
ATOM 600 N N . PRO A 1 82 ? 18.178 18.073 -15.182 1.00 42.88 82 PRO A N 1
ATOM 601 C CA . PRO A 1 82 ? 19.370 18.894 -15.007 1.00 42.88 82 PRO A CA 1
ATOM 602 C C . PRO A 1 82 ? 19.392 19.527 -13.606 1.00 42.88 82 PRO A C 1
ATOM 604 O O . PRO A 1 82 ? 18.686 20.495 -13.336 1.00 42.88 82 PRO A O 1
ATOM 607 N N . GLY A 1 83 ? 20.210 18.978 -12.705 1.00 53.62 83 GLY A N 1
ATOM 608 C CA . GLY A 1 83 ? 20.404 19.495 -11.347 1.00 53.62 83 GLY A CA 1
ATOM 609 C C . GLY A 1 83 ? 21.316 18.595 -10.509 1.00 53.62 83 GLY A C 1
ATOM 610 O O . GLY A 1 83 ? 21.035 17.420 -10.305 1.00 53.62 83 GLY A O 1
ATOM 611 N N . LYS A 1 84 ? 22.442 19.131 -10.018 1.00 51.06 84 LYS A N 1
ATOM 612 C CA . LYS A 1 84 ? 23.377 18.439 -9.107 1.00 51.06 84 LYS A CA 1
ATOM 613 C C . LYS A 1 84 ? 22.860 18.493 -7.662 1.00 51.06 84 LYS A C 1
ATOM 615 O O . LYS A 1 84 ? 23.472 19.141 -6.813 1.00 51.06 84 LYS A O 1
ATOM 620 N N . HIS A 1 85 ? 21.738 17.846 -7.368 1.00 55.00 85 HIS A N 1
ATOM 621 C CA . HIS A 1 85 ? 21.284 17.688 -5.985 1.00 55.00 85 HIS A CA 1
ATOM 622 C C . HIS A 1 85 ? 21.161 16.206 -5.635 1.00 55.00 85 HIS A C 1
ATOM 624 O O . HIS A 1 85 ? 20.394 15.475 -6.254 1.00 55.00 85 HIS A O 1
ATOM 630 N N . ASP A 1 86 ? 21.918 15.792 -4.618 1.00 59.25 86 ASP A N 1
ATOM 631 C CA . ASP A 1 86 ? 22.102 14.410 -4.141 1.00 59.25 86 ASP A CA 1
ATOM 632 C C . ASP A 1 86 ? 20.796 13.732 -3.661 1.00 59.25 86 ASP A C 1
ATOM 634 O O . ASP A 1 86 ? 20.763 12.538 -3.393 1.00 59.25 86 ASP A O 1
ATOM 638 N N . HIS A 1 87 ? 19.690 14.484 -3.560 1.00 65.12 87 HIS A N 1
ATOM 639 C CA . HIS A 1 87 ? 18.392 14.019 -3.042 1.00 65.12 87 HIS A CA 1
ATOM 640 C C . HIS A 1 87 ? 17.200 14.405 -3.934 1.00 65.12 87 HIS A C 1
ATOM 642 O O . HIS A 1 87 ? 16.059 14.466 -3.476 1.00 65.12 87 HIS A O 1
ATOM 648 N N . GLN A 1 88 ? 17.434 14.717 -5.210 1.00 68.56 88 GLN A N 1
ATOM 649 C CA . GLN A 1 88 ? 16.373 15.193 -6.102 1.00 68.56 88 GLN A CA 1
ATOM 650 C C . GLN A 1 88 ? 15.261 14.149 -6.327 1.00 68.56 88 GLN A C 1
ATOM 652 O O . GLN A 1 88 ? 14.086 14.509 -6.400 1.00 68.56 88 GLN A O 1
ATOM 657 N N . SER A 1 89 ? 15.611 12.861 -6.371 1.00 71.19 89 SER A N 1
ATOM 658 C CA . SER A 1 89 ? 14.670 11.737 -6.479 1.00 71.19 89 SER A CA 1
ATOM 659 C C . SER A 1 89 ? 13.737 11.638 -5.264 1.00 71.19 89 SER A C 1
ATOM 661 O O . SER A 1 89 ? 12.532 11.416 -5.419 1.00 71.19 89 SER A O 1
ATOM 663 N N . LEU A 1 90 ? 14.245 11.915 -4.061 1.00 75.75 90 LEU A N 1
ATOM 664 C CA . LEU A 1 90 ? 13.445 11.974 -2.836 1.00 75.75 90 LEU A CA 1
ATOM 665 C C . LEU A 1 90 ? 12.432 13.128 -2.858 1.00 75.75 90 LEU A C 1
ATOM 667 O O . LEU A 1 90 ? 11.269 12.936 -2.513 1.00 75.75 90 LEU A O 1
ATOM 671 N N . TYR A 1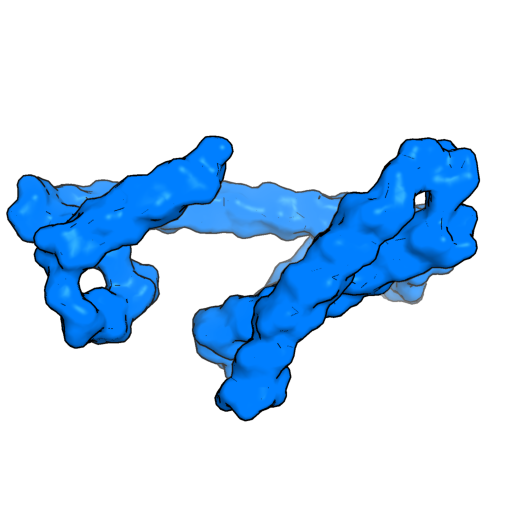 91 ? 12.840 14.322 -3.297 1.00 80.69 91 TYR A N 1
ATOM 672 C CA . TYR A 1 91 ? 11.923 15.466 -3.371 1.00 80.69 91 TYR A CA 1
ATOM 673 C C . TYR A 1 91 ? 10.808 15.257 -4.395 1.00 80.69 91 TYR A C 1
ATOM 675 O O . TYR A 1 91 ? 9.663 15.623 -4.135 1.00 80.69 91 TYR A O 1
ATOM 683 N N . ILE A 1 92 ? 11.119 14.641 -5.538 1.00 79.56 92 ILE A N 1
ATOM 684 C CA . ILE A 1 92 ? 10.121 14.343 -6.572 1.00 79.56 92 ILE A CA 1
ATOM 685 C C . ILE A 1 92 ? 9.119 13.303 -6.063 1.00 79.56 92 ILE A C 1
ATOM 687 O O . ILE A 1 92 ? 7.911 13.504 -6.184 1.00 79.56 92 ILE A O 1
ATOM 691 N N . THR A 1 93 ? 9.603 12.215 -5.461 1.00 82.75 93 THR A N 1
ATOM 692 C CA . THR A 1 93 ? 8.738 11.145 -4.937 1.00 82.75 93 THR A CA 1
ATOM 693 C C . THR A 1 93 ? 7.868 11.627 -3.775 1.00 82.75 93 THR A C 1
ATOM 695 O O . THR A 1 93 ? 6.663 11.373 -3.772 1.00 82.75 93 THR A O 1
ATOM 698 N N . ALA A 1 94 ? 8.430 12.393 -2.837 1.00 85.56 94 ALA A N 1
ATOM 699 C CA . ALA A 1 94 ? 7.669 12.998 -1.746 1.00 85.56 94 ALA A CA 1
ATOM 700 C C . ALA A 1 94 ? 6.660 14.044 -2.250 1.00 85.56 94 ALA A C 1
ATOM 702 O O . ALA A 1 94 ? 5.514 14.059 -1.804 1.00 85.56 94 ALA A O 1
ATOM 703 N N . GLY A 1 95 ? 7.052 14.889 -3.209 1.00 87.88 95 GLY A N 1
ATOM 704 C CA . GLY A 1 95 ? 6.168 15.884 -3.815 1.00 87.88 95 GLY A CA 1
ATOM 705 C C . GLY A 1 95 ? 4.974 15.244 -4.522 1.00 87.88 95 GLY A C 1
ATOM 706 O O . GLY A 1 95 ? 3.837 15.655 -4.297 1.00 87.88 95 GLY A O 1
ATOM 707 N N . LEU A 1 96 ? 5.210 14.190 -5.309 1.00 85.62 96 LEU A N 1
ATOM 708 C CA . LEU A 1 96 ? 4.142 13.433 -5.962 1.00 85.62 96 LEU A CA 1
ATOM 709 C C . LEU A 1 96 ? 3.204 12.783 -4.938 1.00 85.62 96 LEU A C 1
ATOM 711 O O . LEU A 1 96 ? 1.988 12.854 -5.104 1.00 85.62 96 LEU A O 1
ATOM 715 N N . ALA A 1 97 ? 3.748 12.202 -3.864 1.00 88.00 97 ALA A N 1
ATOM 716 C CA . ALA A 1 97 ? 2.944 11.613 -2.795 1.00 88.00 97 ALA A CA 1
ATOM 717 C C . ALA A 1 97 ? 2.042 12.652 -2.108 1.00 88.00 97 ALA A C 1
ATOM 719 O O . ALA A 1 97 ? 0.868 12.373 -1.872 1.00 88.00 97 ALA A O 1
ATOM 720 N N . ILE A 1 98 ? 2.554 13.861 -1.845 1.00 90.81 98 ILE A N 1
ATOM 721 C CA . ILE A 1 98 ? 1.774 14.967 -1.263 1.00 90.81 98 ILE A CA 1
ATOM 722 C C . ILE A 1 98 ? 0.662 15.413 -2.213 1.00 90.81 98 ILE A C 1
ATOM 724 O O . ILE A 1 98 ? -0.473 15.589 -1.779 1.00 90.81 98 ILE A O 1
ATOM 728 N N . VAL A 1 99 ? 0.961 15.568 -3.506 1.00 92.19 99 VAL A N 1
ATOM 729 C CA . VAL A 1 99 ? -0.055 15.910 -4.513 1.00 92.19 99 VAL A CA 1
ATOM 730 C C . VAL A 1 99 ? -1.137 14.834 -4.555 1.00 92.19 99 VAL A C 1
ATOM 732 O O . VAL A 1 99 ? -2.321 15.151 -4.519 1.00 92.19 99 VAL A O 1
ATOM 735 N N . MET A 1 100 ? -0.755 13.558 -4.560 1.00 88.50 100 MET A N 1
ATOM 736 C CA . MET A 1 100 ? -1.722 12.464 -4.587 1.00 88.50 100 MET A CA 1
ATOM 737 C C . MET A 1 100 ? -2.592 12.447 -3.320 1.00 88.50 100 MET A C 1
ATOM 739 O O . MET A 1 100 ? -3.806 12.327 -3.426 1.00 88.50 100 MET A O 1
ATOM 743 N N . ALA A 1 101 ? -1.999 12.662 -2.142 1.00 90.12 101 ALA A N 1
ATOM 744 C CA . ALA A 1 101 ? -2.723 12.749 -0.872 1.00 90.12 101 ALA A CA 1
ATOM 745 C C . ALA A 1 101 ? -3.641 13.982 -0.760 1.00 90.12 101 ALA A C 1
ATOM 747 O O . ALA A 1 101 ? -4.617 13.944 -0.019 1.00 90.12 101 ALA A O 1
ATOM 748 N N . ALA A 1 102 ? -3.339 15.075 -1.468 1.00 91.62 102 ALA A N 1
ATOM 749 C CA . ALA A 1 102 ? -4.155 16.289 -1.453 1.00 91.62 102 ALA A CA 1
ATOM 750 C C . ALA A 1 102 ? -5.370 16.221 -2.396 1.00 91.62 102 ALA A C 1
ATOM 752 O O . ALA A 1 102 ? -6.370 16.887 -2.140 1.00 91.62 102 ALA A O 1
ATOM 753 N N . PHE A 1 103 ? -5.274 15.458 -3.491 1.00 90.62 103 PHE A N 1
ATOM 754 C CA . PHE A 1 103 ? -6.310 15.393 -4.531 1.00 90.62 103 PHE A CA 1
ATOM 755 C C . PHE A 1 103 ? -7.166 14.122 -4.496 1.00 90.62 103 PHE A C 1
ATOM 757 O O . PHE A 1 103 ? -8.259 14.135 -5.059 1.00 90.62 103 PHE A O 1
ATOM 764 N N . PHE A 1 104 ? -6.689 13.039 -3.876 1.00 88.31 104 PHE A N 1
ATOM 765 C CA . PHE A 1 104 ? -7.373 11.747 -3.858 1.00 88.31 104 PHE A CA 1
ATOM 766 C C . PHE A 1 104 ? -7.684 11.285 -2.435 1.00 88.31 104 PHE A C 1
ATOM 768 O O . PHE A 1 104 ? -6.864 11.425 -1.529 1.00 88.31 104 PHE A O 1
ATOM 775 N N . ASP A 1 105 ? -8.838 10.642 -2.263 1.00 88.88 105 ASP A N 1
ATOM 776 C CA . ASP A 1 105 ? -9.193 9.985 -1.004 1.00 88.88 105 ASP A CA 1
ATOM 777 C C . ASP A 1 105 ? -8.411 8.677 -0.811 1.00 88.88 105 ASP A C 1
ATOM 779 O O . ASP A 1 105 ? -7.991 8.025 -1.773 1.00 88.88 105 ASP A O 1
ATOM 783 N N . LEU A 1 106 ? -8.305 8.209 0.439 1.00 86.31 106 LEU A N 1
ATOM 784 C CA . LEU A 1 106 ? -7.608 6.962 0.789 1.00 86.31 106 LEU A CA 1
ATOM 785 C C . LEU A 1 106 ? -8.075 5.762 -0.054 1.00 86.31 106 LEU A C 1
ATOM 787 O O . LEU A 1 106 ? -7.266 4.941 -0.482 1.00 86.31 106 LEU A O 1
ATOM 791 N N . SER A 1 107 ? -9.379 5.677 -0.334 1.00 87.56 107 SER A N 1
ATOM 792 C CA . SER A 1 107 ? -9.946 4.596 -1.148 1.00 87.56 107 SER A CA 1
ATOM 793 C C . SER A 1 107 ? -9.483 4.650 -2.605 1.00 87.56 107 SER A C 1
ATOM 795 O O . SER A 1 107 ? -9.238 3.608 -3.211 1.00 87.56 107 SER A O 1
ATOM 797 N N . GLN A 1 108 ? -9.367 5.854 -3.168 1.00 88.81 108 GLN A N 1
ATOM 798 C CA . GLN A 1 108 ? -8.914 6.055 -4.543 1.00 88.81 108 GLN A CA 1
ATOM 799 C C . GLN A 1 108 ? -7.415 5.783 -4.657 1.00 88.81 108 GLN A C 1
ATOM 801 O O . GLN A 1 108 ? -6.993 5.088 -5.578 1.00 88.81 108 GLN A O 1
ATOM 806 N N . ILE A 1 109 ? -6.627 6.247 -3.682 1.00 89.69 109 ILE A N 1
ATOM 807 C CA . ILE A 1 109 ? -5.188 5.969 -3.592 1.00 89.69 109 ILE A CA 1
ATOM 808 C C . ILE A 1 109 ? -4.935 4.459 -3.505 1.00 89.69 109 ILE A C 1
ATOM 810 O O . ILE A 1 109 ? -4.087 3.933 -4.228 1.00 89.69 109 ILE A O 1
ATOM 814 N N . ALA A 1 110 ? -5.694 3.747 -2.667 1.00 89.25 110 ALA A N 1
ATOM 815 C CA . ALA A 1 110 ? -5.583 2.297 -2.532 1.00 89.25 110 ALA A CA 1
ATOM 816 C C . ALA A 1 110 ? -5.956 1.559 -3.829 1.00 89.25 110 ALA A C 1
ATOM 818 O O . ALA A 1 110 ? -5.252 0.632 -4.226 1.00 89.25 110 ALA A O 1
ATOM 819 N N . SER A 1 111 ? -7.026 1.989 -4.505 1.00 90.00 111 SER A N 1
ATOM 820 C CA . SER A 1 111 ? -7.453 1.413 -5.787 1.00 90.00 111 SER A CA 1
ATOM 821 C C . SER A 1 111 ? -6.408 1.624 -6.886 1.00 90.00 111 SER A C 1
ATOM 823 O O . SER A 1 111 ? -5.976 0.664 -7.525 1.00 90.00 111 SER A O 1
ATOM 825 N N . LEU A 1 112 ? -5.919 2.858 -7.047 1.00 90.94 112 LEU A N 1
AT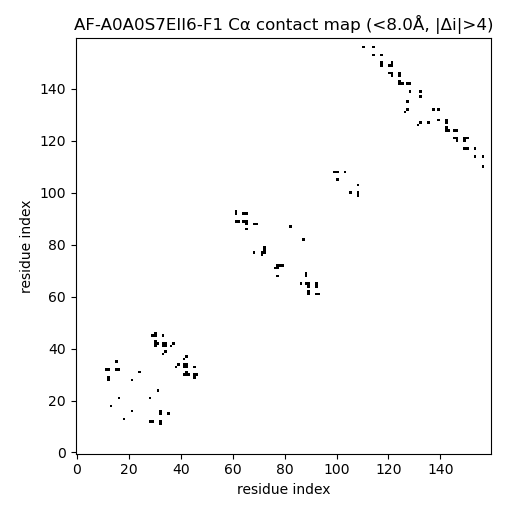OM 826 C CA . LEU A 1 112 ? -4.879 3.186 -8.021 1.00 90.94 112 LEU A CA 1
ATOM 827 C C . LEU A 1 112 ? -3.603 2.374 -7.763 1.00 90.94 112 LEU A C 1
ATOM 829 O O . LEU A 1 112 ? -3.033 1.807 -8.694 1.00 90.94 112 LEU A O 1
ATOM 833 N N . GLY A 1 113 ? -3.183 2.274 -6.499 1.00 89.50 113 GLY A N 1
ATOM 834 C CA . GLY A 1 113 ? -2.032 1.466 -6.102 1.00 89.50 113 GLY A CA 1
ATOM 835 C C . GLY A 1 113 ? -2.204 -0.017 -6.439 1.00 89.50 113 GLY A C 1
ATOM 836 O O . GLY A 1 113 ? -1.291 -0.619 -7.000 1.00 89.50 113 GLY A O 1
ATOM 837 N N . ALA A 1 114 ? -3.379 -0.592 -6.162 1.00 91.25 114 ALA A N 1
ATOM 838 C CA . ALA A 1 114 ? -3.680 -1.986 -6.483 1.00 91.25 114 ALA A CA 1
ATOM 839 C C . ALA A 1 114 ? -3.632 -2.248 -7.996 1.00 91.25 114 ALA A C 1
ATOM 841 O O . ALA A 1 114 ? -2.992 -3.204 -8.429 1.00 91.25 114 ALA A O 1
ATOM 842 N N . ILE A 1 115 ? -4.240 -1.376 -8.806 1.00 91.38 115 ILE A N 1
ATOM 843 C CA . ILE A 1 115 ? -4.227 -1.492 -10.272 1.00 91.38 115 ILE A CA 1
ATOM 844 C C . ILE A 1 115 ? -2.792 -1.440 -10.809 1.00 91.38 115 ILE A C 1
ATOM 846 O O . ILE A 1 115 ? -2.410 -2.285 -11.620 1.00 91.38 115 ILE A O 1
ATOM 850 N N . LEU A 1 116 ? -1.987 -0.477 -10.347 1.00 90.75 116 LEU A N 1
ATOM 851 C CA . LEU A 1 116 ? -0.594 -0.334 -10.779 1.00 90.75 116 LEU A CA 1
ATOM 852 C C . LEU A 1 116 ? 0.256 -1.546 -10.381 1.00 90.75 116 LEU A C 1
ATOM 854 O O . LEU A 1 116 ? 1.059 -2.013 -11.188 1.00 90.75 116 LEU A O 1
ATOM 858 N N . TYR A 1 117 ? 0.060 -2.074 -9.171 1.00 91.19 117 TYR A N 1
ATOM 859 C CA . TYR A 1 117 ? 0.791 -3.244 -8.689 1.00 91.19 117 TYR A CA 1
ATOM 860 C C . TYR A 1 117 ? 0.426 -4.509 -9.477 1.00 91.19 117 TYR A C 1
ATOM 862 O O . TYR A 1 117 ? 1.311 -5.202 -9.969 1.00 91.19 117 TYR A O 1
ATOM 870 N N . LEU A 1 118 ? -0.869 -4.756 -9.698 1.00 91.88 118 LEU A N 1
ATOM 871 C CA . LEU A 1 118 ? -1.340 -5.896 -10.493 1.00 91.88 118 LEU A CA 1
ATOM 872 C C . LEU A 1 118 ? -0.869 -5.807 -11.950 1.00 91.88 118 LEU A C 1
ATOM 874 O O . LEU A 1 118 ? -0.442 -6.801 -12.531 1.00 91.88 118 LEU A O 1
ATOM 878 N N . ALA A 1 119 ? -0.903 -4.615 -12.553 1.00 90.50 119 ALA A N 1
ATOM 879 C CA . ALA A 1 119 ? -0.401 -4.419 -13.910 1.00 90.50 119 ALA A CA 1
ATOM 880 C C . ALA A 1 119 ? 1.114 -4.674 -14.005 1.00 90.50 119 ALA A C 1
ATOM 882 O O . ALA A 1 119 ? 1.573 -5.301 -14.966 1.00 90.50 119 ALA A O 1
ATOM 883 N N . MET A 1 120 ? 1.882 -4.216 -13.010 1.00 91.06 120 MET A N 1
ATOM 884 C CA . MET A 1 120 ? 3.317 -4.478 -12.902 1.00 91.06 120 MET A CA 1
ATOM 885 C C . MET A 1 120 ? 3.594 -5.983 -12.796 1.00 91.06 120 MET A C 1
ATOM 887 O O . MET A 1 120 ? 4.415 -6.496 -13.557 1.00 91.06 120 MET A O 1
ATOM 891 N N . ASP A 1 121 ? 2.884 -6.696 -11.921 1.00 90.00 121 ASP A N 1
ATOM 892 C CA . ASP A 1 121 ? 3.049 -8.140 -11.743 1.00 90.00 121 ASP A CA 1
ATOM 893 C C . ASP A 1 121 ? 2.728 -8.903 -13.032 1.00 90.00 121 ASP A C 1
ATOM 895 O O . ASP A 1 121 ? 3.530 -9.736 -13.466 1.00 90.00 121 ASP A O 1
ATOM 899 N N . ILE A 1 122 ? 1.633 -8.571 -13.723 1.00 88.31 122 ILE A N 1
ATOM 900 C CA . ILE A 1 122 ? 1.296 -9.182 -15.019 1.00 88.31 122 ILE A CA 1
ATOM 901 C C . ILE A 1 122 ? 2.418 -8.942 -16.041 1.00 88.31 122 ILE A C 1
ATOM 903 O O . ILE A 1 122 ? 2.825 -9.870 -16.748 1.00 88.31 122 ILE A O 1
ATOM 907 N N . ALA A 1 123 ? 2.948 -7.717 -16.121 1.00 88.06 123 ALA A N 1
ATOM 908 C CA . ALA A 1 123 ? 4.034 -7.380 -17.039 1.00 88.06 123 ALA A CA 1
ATOM 909 C C . ALA A 1 123 ? 5.322 -8.163 -16.725 1.00 88.06 123 ALA A C 1
ATOM 911 O O . ALA A 1 123 ? 5.948 -8.698 -17.647 1.00 88.06 123 ALA A O 1
ATOM 912 N N . ILE A 1 124 ? 5.686 -8.291 -15.445 1.00 86.88 124 ILE A N 1
ATOM 913 C CA . ILE A 1 124 ? 6.858 -9.056 -14.993 1.00 86.88 124 ILE A CA 1
ATOM 914 C C . ILE A 1 124 ? 6.690 -10.539 -15.334 1.00 86.88 124 ILE A C 1
ATOM 916 O O . ILE A 1 124 ? 7.575 -11.129 -15.958 1.00 86.88 124 ILE A O 1
ATOM 920 N N . HIS A 1 125 ? 5.548 -11.144 -15.002 1.00 86.44 125 HIS A N 1
ATOM 921 C CA . HIS A 1 125 ? 5.296 -12.557 -15.290 1.00 86.44 125 HIS A CA 1
ATOM 922 C C . HIS A 1 125 ? 5.272 -12.845 -16.799 1.00 86.44 125 HIS A C 1
ATOM 924 O O . HIS A 1 125 ? 5.810 -13.866 -17.234 1.00 86.44 125 HIS A O 1
ATOM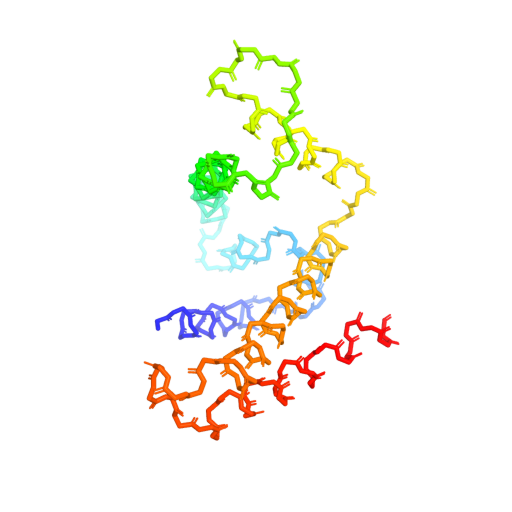 930 N N . LEU A 1 126 ? 4.727 -11.939 -17.621 1.00 83.88 126 LEU A N 1
ATOM 931 C CA . LEU A 1 126 ? 4.805 -12.035 -19.084 1.00 83.88 126 LEU A CA 1
ATOM 932 C C . LEU A 1 126 ? 6.243 -11.892 -19.600 1.00 83.88 126 LEU A C 1
ATOM 934 O O . LEU A 1 126 ? 6.620 -12.592 -20.543 1.00 83.88 126 LEU A O 1
ATOM 938 N N . GLY A 1 127 ? 7.043 -11.009 -18.998 1.00 80.94 127 GLY A N 1
ATOM 939 C CA . GLY A 1 127 ? 8.469 -10.861 -19.291 1.00 80.94 127 GLY A CA 1
ATOM 940 C C . GLY A 1 127 ? 9.241 -12.153 -19.020 1.00 80.94 127 GLY A C 1
ATOM 941 O O . GLY A 1 127 ? 9.984 -12.620 -19.887 1.00 80.94 127 GLY A O 1
ATOM 942 N N . ILE A 1 128 ? 8.972 -12.787 -17.875 1.00 81.94 128 ILE A N 1
ATOM 943 C CA . ILE A 1 128 ? 9.537 -14.091 -17.502 1.00 81.94 128 ILE A CA 1
ATOM 944 C C . ILE A 1 128 ? 9.113 -15.167 -18.504 1.00 81.94 128 ILE A C 1
ATOM 946 O O . ILE A 1 128 ? 9.957 -15.906 -19.002 1.00 81.94 128 ILE A O 1
ATOM 950 N N . LEU A 1 129 ? 7.824 -15.239 -18.852 1.00 75.31 129 LEU A N 1
ATOM 951 C CA . LEU A 1 129 ? 7.316 -16.285 -19.741 1.00 75.31 129 LEU A CA 1
ATOM 952 C C . LEU A 1 129 ? 7.824 -16.152 -21.186 1.00 75.31 129 LEU A C 1
ATOM 954 O O . LEU A 1 129 ? 7.977 -17.168 -21.866 1.00 75.31 129 LEU A O 1
ATOM 958 N N . ARG A 1 130 ? 8.039 -14.915 -21.664 1.00 71.69 130 ARG A N 1
ATOM 959 C CA . ARG A 1 130 ? 8.460 -14.634 -23.046 1.00 71.69 130 ARG A CA 1
ATOM 960 C C . ARG A 1 130 ? 9.971 -14.646 -23.251 1.00 71.69 130 ARG A C 1
ATOM 962 O O . ARG A 1 130 ? 10.405 -15.193 -24.255 1.00 71.69 130 ARG A O 1
ATOM 969 N N . HIS A 1 131 ? 10.744 -14.024 -22.360 1.00 67.38 131 HIS A N 1
ATOM 970 C CA . HIS A 1 131 ? 12.168 -13.755 -22.608 1.00 67.38 131 HIS A CA 1
ATOM 971 C C . HIS A 1 131 ? 13.116 -14.463 -21.637 1.00 67.38 131 HIS A C 1
ATOM 973 O O . HIS A 1 131 ? 14.263 -14.684 -21.996 1.00 67.38 131 HIS A O 1
ATOM 979 N N . LEU A 1 132 ? 12.660 -14.826 -20.434 1.00 61.97 132 LEU A N 1
ATOM 980 C CA . LEU A 1 132 ? 13.517 -15.360 -19.361 1.00 61.97 132 LEU A CA 1
ATOM 981 C C . LEU A 1 132 ? 13.166 -16.805 -18.962 1.00 61.97 132 LEU A C 1
ATOM 983 O O . LEU A 1 132 ? 13.631 -17.313 -17.941 1.00 61.97 132 LEU A O 1
ATOM 987 N N . LYS A 1 133 ? 12.335 -17.482 -19.762 1.00 60.25 133 LYS A N 1
ATOM 988 C CA . LYS A 1 133 ? 11.840 -18.832 -19.469 1.00 60.25 133 LYS A CA 1
ATOM 989 C C . LYS A 1 133 ? 12.981 -19.845 -19.332 1.00 60.25 133 LYS A C 1
ATOM 991 O O . LYS A 1 133 ? 12.922 -20.694 -18.444 1.00 60.25 133 LYS A O 1
ATOM 996 N N . ASP A 1 134 ? 13.999 -19.722 -20.180 1.00 59.16 134 ASP A N 1
ATOM 997 C CA . ASP A 1 134 ? 15.123 -20.660 -20.238 1.00 59.16 134 ASP A CA 1
ATOM 998 C C . ASP A 1 134 ? 16.248 -20.295 -19.248 1.00 59.16 134 ASP A C 1
ATOM 1000 O O . ASP A 1 134 ? 16.907 -21.191 -18.728 1.00 59.16 134 ASP A O 1
ATOM 1004 N N . ASP A 1 135 ? 16.393 -19.013 -18.889 1.00 62.50 135 ASP A N 1
ATOM 1005 C CA . ASP A 1 135 ? 17.433 -18.530 -17.962 1.00 62.50 135 ASP A CA 1
ATOM 1006 C C . ASP A 1 135 ? 17.071 -18.716 -16.481 1.0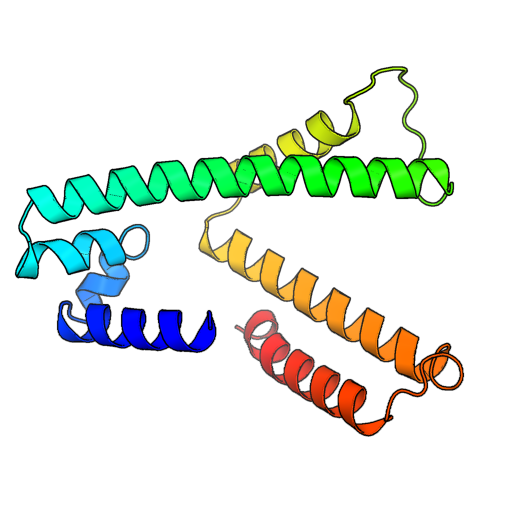0 62.50 135 ASP A C 1
ATOM 1008 O O . ASP A 1 135 ? 17.941 -18.933 -15.638 1.00 62.50 135 ASP A O 1
ATOM 1012 N N . VAL A 1 136 ? 15.781 -18.640 -16.136 1.00 67.06 136 VAL A N 1
ATOM 1013 C CA . VAL A 1 136 ? 15.318 -18.686 -14.734 1.00 67.06 136 VAL A CA 1
ATOM 1014 C C . VAL A 1 136 ? 14.926 -20.110 -14.308 1.00 67.06 136 VAL A C 1
ATOM 1016 O O . VAL A 1 136 ? 14.647 -20.360 -13.135 1.00 67.06 136 VAL A O 1
ATOM 1019 N N . GLY A 1 137 ? 14.883 -21.074 -15.240 1.00 61.59 137 GLY A N 1
ATOM 1020 C CA . GLY A 1 137 ? 14.437 -22.448 -14.962 1.00 61.59 137 GLY A CA 1
ATOM 1021 C C . GLY A 1 137 ? 13.009 -22.514 -14.397 1.00 61.59 137 GLY A C 1
ATOM 1022 O O . GLY A 1 137 ? 12.629 -23.477 -13.724 1.00 61.59 137 GLY A O 1
ATOM 1023 N N . ALA A 1 138 ? 12.220 -21.460 -14.619 1.00 61.03 138 ALA A N 1
ATOM 1024 C CA . ALA A 1 138 ? 10.912 -21.293 -14.015 1.00 61.03 138 ALA A CA 1
ATOM 1025 C C . ALA A 1 138 ? 9.913 -22.266 -14.649 1.00 61.03 138 ALA A C 1
ATOM 1027 O O . ALA A 1 138 ? 9.747 -22.320 -15.869 1.00 61.03 138 ALA A O 1
ATOM 1028 N N . LYS A 1 139 ? 9.185 -23.017 -13.813 1.00 70.69 139 LYS A N 1
ATOM 1029 C CA . LYS A 1 139 ? 8.082 -23.857 -14.295 1.00 70.69 139 LYS A CA 1
ATOM 1030 C C . LYS A 1 139 ? 7.006 -22.940 -14.894 1.00 70.69 139 LYS A C 1
ATOM 1032 O O . LYS A 1 139 ? 6.405 -22.181 -14.135 1.00 70.69 139 LYS A O 1
ATOM 1037 N N . PRO A 1 140 ? 6.692 -23.035 -16.200 1.00 70.06 140 PRO A N 1
ATOM 1038 C CA . PRO A 1 140 ? 5.820 -22.078 -16.890 1.00 70.06 140 PRO A CA 1
ATOM 1039 C C . PRO A 1 140 ? 4.380 -22.061 -16.361 1.00 70.06 140 PRO A C 1
ATOM 1041 O O . PRO A 1 140 ? 3.648 -21.116 -16.625 1.00 70.06 140 PRO A O 1
ATOM 1044 N N . TRP A 1 141 ? 3.984 -23.077 -15.590 1.00 74.88 141 TRP A N 1
ATOM 1045 C CA . TRP A 1 141 ? 2.696 -23.130 -14.902 1.00 74.88 141 TRP A CA 1
ATOM 1046 C C . TRP A 1 141 ? 2.556 -22.077 -13.793 1.00 74.88 141 TRP A C 1
ATOM 1048 O O . TRP A 1 141 ? 1.480 -21.514 -13.630 1.00 74.88 141 TRP A O 1
ATOM 1058 N N . ILE A 1 142 ? 3.625 -21.782 -13.043 1.00 80.88 142 ILE A N 1
ATOM 1059 C CA . ILE A 1 142 ? 3.546 -20.881 -11.880 1.00 80.88 142 ILE A CA 1
ATOM 1060 C C . ILE A 1 142 ? 3.239 -19.437 -12.317 1.00 80.88 142 ILE A C 1
ATOM 1062 O O . ILE A 1 142 ? 2.260 -18.884 -11.817 1.00 80.88 142 ILE A O 1
ATOM 1066 N N . PRO A 1 143 ? 3.963 -18.838 -13.289 1.00 80.94 143 PRO A N 1
ATOM 1067 C CA . PRO A 1 143 ? 3.635 -17.499 -13.776 1.00 80.94 143 PRO A CA 1
ATOM 1068 C C . PRO A 1 143 ? 2.266 -17.430 -14.458 1.00 80.94 143 PRO A C 1
ATOM 1070 O O . PRO A 1 143 ? 1.595 -16.410 -14.383 1.00 80.94 143 PRO A O 1
ATOM 1073 N N . TRP A 1 144 ? 1.828 -18.513 -15.107 1.00 81.88 144 TRP A N 1
ATOM 1074 C CA . TRP A 1 144 ? 0.512 -18.561 -15.746 1.00 81.88 144 TRP A CA 1
ATOM 1075 C C . TRP A 1 144 ? -0.631 -18.480 -14.734 1.00 81.88 144 TRP A C 1
ATOM 1077 O O . TRP A 1 144 ? -1.580 -17.725 -14.936 1.00 81.88 144 TRP A O 1
ATOM 1087 N N . VAL A 1 145 ? -0.534 -19.239 -13.638 1.00 85.69 145 VAL A N 1
ATOM 1088 C CA . VAL A 1 145 ? -1.527 -19.190 -12.558 1.00 85.69 145 VAL A CA 1
ATOM 1089 C C . VAL A 1 145 ? -1.513 -17.827 -11.865 1.00 85.69 145 VAL A C 1
ATOM 1091 O O . VAL A 1 145 ? -2.585 -17.311 -11.563 1.00 85.69 145 VAL A O 1
ATOM 1094 N N . ALA A 1 146 ? -0.334 -17.226 -11.668 1.00 85.25 146 ALA A N 1
ATOM 1095 C CA . ALA A 1 146 ? -0.214 -15.878 -11.110 1.00 85.25 146 ALA A CA 1
ATOM 1096 C C . ALA A 1 146 ? -0.931 -14.839 -11.988 1.00 85.25 146 ALA A C 1
ATOM 1098 O O . ALA A 1 146 ? -1.843 -14.178 -11.509 1.00 85.25 146 ALA A O 1
ATOM 1099 N N . ILE A 1 147 ? -0.644 -14.806 -13.297 1.00 85.62 147 ILE A N 1
ATOM 1100 C CA . ILE A 1 147 ? -1.315 -13.893 -14.240 1.00 85.62 147 ILE A CA 1
ATOM 1101 C C . ILE A 1 147 ? -2.836 -14.089 -14.220 1.00 85.62 147 ILE A C 1
ATOM 1103 O O . ILE A 1 147 ? -3.586 -13.116 -14.227 1.00 85.62 147 ILE A O 1
ATOM 1107 N N . ALA A 1 148 ? -3.313 -15.337 -14.202 1.00 88.88 148 ALA A N 1
ATOM 1108 C CA . ALA A 1 148 ? -4.747 -15.609 -14.154 1.00 88.88 148 ALA A CA 1
ATOM 1109 C C . ALA A 1 148 ? -5.393 -15.060 -12.869 1.00 88.88 148 ALA A C 1
ATOM 1111 O O . ALA A 1 148 ? -6.490 -14.495 -12.922 1.00 88.88 148 ALA A O 1
ATOM 1112 N N . LEU A 1 149 ? -4.714 -15.198 -11.728 1.00 89.00 149 LEU A N 1
ATOM 1113 C CA . LEU A 1 149 ? -5.177 -14.664 -10.452 1.00 89.00 149 LEU A CA 1
ATOM 1114 C C . LEU A 1 149 ? -5.170 -13.128 -10.455 1.00 89.00 149 LEU A C 1
ATOM 1116 O O . LEU A 1 149 ? -6.179 -12.527 -10.088 1.00 89.00 149 LEU A O 1
ATOM 1120 N N . ASP A 1 150 ? -4.097 -12.509 -10.947 1.00 88.75 150 ASP A N 1
ATOM 1121 C CA . ASP A 1 150 ? -3.956 -11.051 -11.027 1.00 88.75 150 ASP A CA 1
ATOM 1122 C C . ASP A 1 150 ? -5.049 -10.437 -11.905 1.00 88.75 150 ASP A C 1
ATOM 1124 O O . ASP A 1 150 ? -5.706 -9.478 -11.505 1.00 88.75 150 ASP A O 1
ATOM 1128 N N . VAL A 1 151 ? -5.321 -11.036 -13.071 1.00 88.31 151 VAL A N 1
ATOM 1129 C CA . VAL A 1 151 ? -6.411 -10.606 -13.961 1.00 88.31 151 VAL A CA 1
ATOM 1130 C C . VAL A 1 151 ? -7.767 -10.760 -13.275 1.00 88.31 151 VAL A C 1
ATOM 1132 O O . VAL A 1 151 ? -8.597 -9.857 -13.359 1.00 88.31 151 VAL A O 1
ATOM 1135 N N . THR A 1 152 ? -7.992 -11.866 -12.562 1.00 89.81 152 THR A N 1
ATOM 1136 C CA . THR A 1 152 ? -9.256 -12.099 -11.843 1.00 89.81 152 THR A CA 1
ATOM 1137 C C . THR A 1 152 ? -9.503 -11.026 -10.783 1.00 89.81 152 THR A C 1
ATOM 1139 O O . THR A 1 152 ? -10.633 -10.561 -10.639 1.00 89.81 152 THR A O 1
ATOM 1142 N N . VAL A 1 153 ? -8.458 -10.602 -10.067 1.00 88.88 153 VAL A N 1
ATOM 1143 C CA . VAL A 1 153 ? -8.544 -9.531 -9.063 1.00 88.88 153 VAL A CA 1
ATOM 1144 C C . VAL A 1 153 ? -8.629 -8.150 -9.715 1.00 88.88 153 VAL A C 1
ATOM 1146 O O . VAL A 1 153 ? -9.312 -7.279 -9.189 1.00 88.88 153 VAL A O 1
ATOM 1149 N N . LEU A 1 154 ? -7.999 -7.935 -10.868 1.00 88.06 154 LEU A N 1
ATOM 1150 C CA . LEU A 1 154 ? -8.013 -6.645 -11.560 1.00 88.06 154 LEU A CA 1
ATOM 1151 C C . LEU A 1 154 ? -9.396 -6.294 -12.134 1.00 88.06 154 LEU A C 1
ATOM 1153 O O . LEU A 1 154 ? -9.794 -5.132 -12.106 1.00 88.06 154 LEU A O 1
ATOM 1157 N N . VAL A 1 155 ? -10.146 -7.286 -12.624 1.00 85.69 155 VAL A N 1
ATO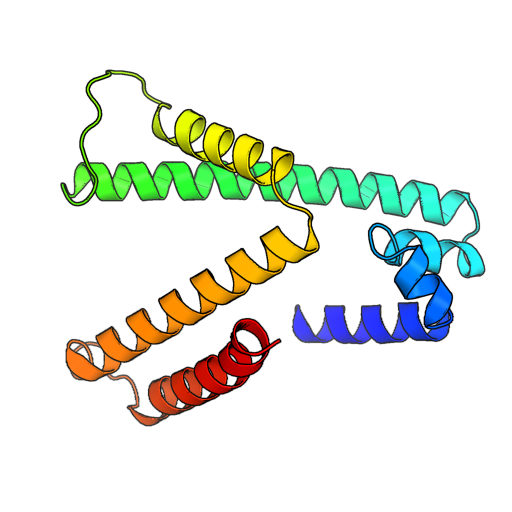M 1158 C CA . VAL A 1 155 ? -11.488 -7.103 -13.211 1.00 85.69 155 VAL A CA 1
ATOM 1159 C C . VAL A 1 155 ? -12.441 -6.286 -12.319 1.00 85.69 155 VAL A C 1
ATOM 1161 O O . VAL A 1 155 ? -12.979 -5.294 -12.815 1.00 85.69 155 VAL A O 1
ATOM 1164 N N . PRO A 1 156 ? -12.663 -6.621 -11.032 1.00 84.44 156 PRO A N 1
ATOM 1165 C CA . PRO A 1 156 ? -13.541 -5.832 -10.173 1.00 84.44 156 PRO A CA 1
ATOM 1166 C C . PRO A 1 156 ? -13.027 -4.412 -9.917 1.00 84.44 156 PRO A C 1
ATOM 1168 O O . PRO A 1 156 ? -13.850 -3.522 -9.789 1.00 84.44 156 PRO A O 1
ATOM 1171 N N . PHE A 1 157 ? -11.713 -4.166 -9.896 1.00 80.75 157 PHE A N 1
ATOM 1172 C CA . PHE A 1 157 ? -11.167 -2.808 -9.736 1.00 80.75 157 PHE A CA 1
ATOM 1173 C C . PHE A 1 157 ? -11.363 -1.913 -10.969 1.00 80.75 157 PHE A C 1
ATOM 1175 O O . PHE A 1 157 ? -11.276 -0.695 -10.853 1.00 80.75 157 PHE A O 1
ATOM 1182 N N . VAL A 1 158 ? -11.582 -2.507 -12.147 1.00 78.25 158 VAL A N 1
ATOM 1183 C CA . VAL A 1 158 ? -11.787 -1.779 -13.412 1.00 78.25 158 VAL A CA 1
ATOM 1184 C C . VAL A 1 158 ? -13.273 -1.631 -13.755 1.00 78.25 158 VAL A C 1
ATOM 1186 O O . VAL A 1 158 ? -13.652 -0.657 -14.402 1.00 78.25 158 VAL A O 1
ATOM 1189 N N . LEU A 1 159 ? -14.110 -2.602 -13.372 1.00 74.56 159 LEU A N 1
ATOM 1190 C CA . LEU A 1 159 ? -15.538 -2.625 -13.716 1.00 74.56 159 LEU A CA 1
ATOM 1191 C C . LEU A 1 159 ? -16.466 -1.997 -12.661 1.00 74.56 159 LEU A C 1
ATOM 1193 O O . LEU A 1 159 ? -17.605 -1.684 -13.014 1.00 74.56 159 LEU A O 1
ATOM 1197 N N . LEU A 1 160 ? -16.028 -1.853 -11.405 1.00 58.69 160 LEU A N 1
ATOM 1198 C CA . LEU A 1 160 ? -16.775 -1.205 -10.312 1.00 58.69 160 LEU A CA 1
ATOM 1199 C C . LEU A 1 160 ? -16.217 0.188 -10.019 1.00 58.69 160 LEU A C 1
ATOM 1201 O O . LEU A 1 160 ? -17.047 1.075 -9.719 1.00 58.69 160 LEU A O 1
#

Organism: NCBI:txid188132

pLDDT: mean 82.85, std 10.39, range [42.88, 95.62]